Protein AF-A0AAW7AB30-F1 (afdb_monomer_lite)

Foldseek 3Di:
DDPVVVVVLVVVLVVLVVVVQVVQCPDDPHDDCPVLVVVLVVQLVSCVVVPDDSVSSNVSSVVVND

Radius of gyration: 12.35 Å; chains: 1; bounding box: 27×21×34 Å

Structure (mmCIF, N/CA/C/O backbone):
data_AF-A0AAW7AB30-F1
#
_entry.id   AF-A0AAW7AB30-F1
#
loop_
_atom_site.group_PDB
_atom_site.id
_atom_site.type_symbol
_atom_site.label_atom_id
_atom_site.label_alt_id
_atom_site.label_comp_id
_atom_site.label_asym_id
_atom_site.label_entity_id
_atom_site.label_seq_id
_atom_site.pdbx_PDB_ins_code
_atom_site.Cartn_x
_atom_site.Cartn_y
_atom_site.Cartn_z
_atom_site.occupancy
_atom_site.B_iso_or_equiv
_atom_site.auth_seq_id
_atom_site.auth_comp_id
_atom_site.auth_asym_id
_atom_site.auth_atom_id
_atom_site.pdbx_PDB_model_num
ATOM 1 N N . MET A 1 1 ? -14.216 11.790 14.878 1.00 58.75 1 MET A N 1
ATOM 2 C CA . MET A 1 1 ? -12.950 11.048 15.028 1.00 58.75 1 MET A CA 1
ATOM 3 C C . MET A 1 1 ? -12.153 11.731 16.124 1.00 58.75 1 MET A C 1
ATOM 5 O O . MET A 1 1 ? -12.116 12.959 16.140 1.00 58.75 1 MET A O 1
ATOM 9 N N . THR A 1 2 ? -11.657 10.994 17.115 1.00 74.44 2 THR A N 1
ATOM 10 C CA . THR A 1 2 ? -10.837 11.573 18.195 1.00 74.44 2 THR A CA 1
ATOM 11 C C . THR A 1 2 ? -9.389 11.736 17.720 1.00 74.44 2 THR A C 1
ATOM 13 O O . THR A 1 2 ? -8.929 10.972 16.879 1.00 74.44 2 THR A O 1
ATOM 16 N N . LYS A 1 3 ? -8.643 12.711 18.265 1.00 72.12 3 LYS A N 1
ATOM 17 C CA . LYS A 1 3 ? -7.238 12.990 17.877 1.00 72.12 3 LYS A CA 1
ATOM 18 C C . LYS A 1 3 ? -6.320 11.758 17.918 1.00 72.12 3 LYS A C 1
ATOM 20 O O . LYS A 1 3 ? -5.351 11.684 17.175 1.00 72.12 3 LYS A O 1
ATOM 25 N N . GLU A 1 4 ? -6.624 10.811 18.793 1.00 67.25 4 GLU A N 1
ATOM 26 C CA . GLU A 1 4 ? -5.875 9.569 18.980 1.00 67.25 4 GLU A CA 1
ATOM 27 C C . GLU A 1 4 ? -6.088 8.584 17.816 1.00 67.25 4 GLU A C 1
ATOM 29 O O . GLU A 1 4 ? -5.137 7.976 17.335 1.00 67.25 4 GLU A O 1
ATOM 34 N N . GLN A 1 5 ? -7.310 8.507 17.276 1.00 64.38 5 GLN A N 1
ATOM 35 C CA . GLN A 1 5 ? -7.634 7.690 16.098 1.00 64.38 5 GLN A CA 1
ATOM 36 C C . GLN A 1 5 ? -6.962 8.223 14.821 1.00 64.38 5 GLN A C 1
ATOM 38 O O . GLN A 1 5 ? -6.523 7.440 13.974 1.00 64.38 5 GLN A O 1
ATOM 43 N N . ASP A 1 6 ? -6.824 9.547 14.708 1.00 68.62 6 ASP A N 1
ATOM 44 C CA . ASP A 1 6 ? -6.117 10.197 13.597 1.00 68.62 6 ASP A CA 1
ATOM 45 C C . ASP A 1 6 ? -4.611 9.897 13.627 1.00 68.62 6 ASP A C 1
ATOM 47 O O . ASP A 1 6 ? -4.004 9.653 12.583 1.00 68.62 6 ASP A O 1
ATOM 51 N N . LEU A 1 7 ? -3.997 9.913 14.817 1.00 67.06 7 LEU A N 1
ATOM 52 C CA . LEU A 1 7 ? -2.575 9.602 14.996 1.00 67.06 7 LEU A CA 1
ATOM 53 C C . LEU A 1 7 ? -2.278 8.141 14.648 1.00 67.06 7 LEU A C 1
ATOM 55 O O . LEU A 1 7 ? -1.371 7.881 13.861 1.00 67.06 7 LEU A O 1
ATOM 59 N N . VAL A 1 8 ? -3.097 7.211 15.146 1.00 71.38 8 VAL A N 1
ATOM 60 C CA . VAL A 1 8 ? -2.965 5.777 14.844 1.00 71.38 8 VAL A CA 1
ATOM 61 C C . VAL A 1 8 ? -3.101 5.513 13.341 1.00 71.38 8 VAL A C 1
ATOM 63 O O . VAL A 1 8 ? -2.304 4.768 12.772 1.00 71.38 8 VAL A O 1
ATOM 66 N N . SER A 1 9 ? -4.056 6.159 12.664 1.00 74.44 9 SER A N 1
ATOM 67 C CA . SER A 1 9 ? -4.221 6.013 11.208 1.00 74.44 9 SER A CA 1
ATOM 68 C C . SER A 1 9 ? -3.008 6.538 10.432 1.00 74.44 9 SER A C 1
ATOM 70 O O . SER A 1 9 ? -2.542 5.890 9.493 1.00 74.44 9 SER A O 1
ATOM 72 N N . LYS A 1 10 ? -2.435 7.673 10.859 1.00 79.62 10 LYS A N 1
ATOM 73 C CA . LYS A 1 10 ? -1.228 8.250 10.244 1.00 79.62 10 LYS A CA 1
ATOM 74 C C . LYS A 1 10 ? 0.002 7.364 10.406 1.00 79.62 10 LYS A C 1
ATOM 76 O O . LYS A 1 10 ? 0.756 7.205 9.448 1.00 79.62 10 LYS A O 1
ATOM 81 N N . GLU A 1 11 ? 0.212 6.780 11.582 1.00 86.62 11 GLU A N 1
ATOM 82 C CA . GLU A 1 11 ? 1.329 5.856 11.812 1.00 86.62 11 GLU A CA 1
ATOM 83 C C . GLU A 1 11 ? 1.211 4.607 10.933 1.00 86.62 11 GLU A C 1
ATOM 85 O O . GLU A 1 11 ? 2.191 4.186 10.311 1.00 86.62 11 GLU A O 1
ATOM 90 N N . LYS A 1 12 ? -0.008 4.070 10.801 1.00 85.88 12 LYS A N 1
ATOM 91 C CA . LYS A 1 12 ? -0.303 2.916 9.943 1.00 85.88 12 LYS A CA 1
ATOM 92 C C . LYS A 1 12 ? -0.001 3.207 8.468 1.00 85.88 12 LYS A C 1
ATOM 94 O O . LYS A 1 12 ? 0.643 2.396 7.803 1.00 85.88 12 LYS A O 1
ATOM 99 N N . PHE A 1 13 ? -0.404 4.375 7.963 1.00 87.50 13 PHE A N 1
ATOM 100 C CA . PHE A 1 13 ? -0.101 4.803 6.590 1.00 87.50 13 PHE A CA 1
ATOM 101 C C . PHE A 1 13 ? 1.386 5.074 6.371 1.00 87.50 13 PHE A C 1
ATOM 103 O O . PHE A 1 13 ? 1.920 4.733 5.317 1.00 87.50 13 PHE A O 1
ATOM 110 N N . LEU A 1 14 ? 2.084 5.633 7.364 1.00 89.25 14 LEU A N 1
ATOM 111 C CA . LEU A 1 14 ? 3.521 5.877 7.271 1.00 89.25 14 LEU A CA 1
ATOM 112 C C . LEU A 1 14 ? 4.312 4.565 7.166 1.00 89.25 14 LEU A C 1
ATOM 114 O O . LEU A 1 14 ? 5.236 4.467 6.357 1.00 89.25 14 LEU A O 1
ATOM 118 N N . ALA A 1 15 ? 3.941 3.559 7.962 1.00 90.94 15 ALA A N 1
ATOM 119 C CA . ALA A 1 15 ? 4.543 2.231 7.896 1.00 90.94 15 ALA A CA 1
ATOM 120 C C . ALA A 1 15 ? 4.295 1.571 6.530 1.00 90.94 15 ALA A C 1
ATOM 122 O O . ALA A 1 15 ? 5.238 1.096 5.894 1.00 90.94 15 ALA A O 1
ATOM 123 N N . LEU A 1 16 ? 3.051 1.623 6.040 1.00 90.50 16 LEU A N 1
ATOM 124 C CA . LEU A 1 16 ? 2.690 1.074 4.734 1.00 90.50 16 LEU A CA 1
ATOM 125 C C . LEU A 1 16 ? 3.433 1.777 3.587 1.00 90.50 16 LEU A C 1
ATOM 127 O O . LEU A 1 16 ? 3.916 1.115 2.673 1.00 90.50 16 LEU A O 1
ATOM 131 N N . LYS A 1 17 ? 3.581 3.106 3.654 1.00 89.94 17 LYS A N 1
ATOM 132 C CA . LYS A 1 17 ? 4.330 3.902 2.671 1.00 89.94 17 LYS A CA 1
ATOM 133 C C . LYS A 1 17 ? 5.786 3.467 2.564 1.00 89.94 17 LYS A C 1
ATOM 135 O O . LYS A 1 17 ? 6.272 3.276 1.454 1.00 89.94 17 LYS A O 1
ATOM 140 N N . LYS A 1 18 ? 6.473 3.304 3.698 1.00 89.81 18 LYS A N 1
ATOM 141 C CA . LYS A 1 18 ? 7.870 2.839 3.717 1.00 89.81 18 LYS A CA 1
ATOM 142 C C . LYS A 1 18 ? 7.996 1.460 3.076 1.00 89.81 18 LYS A C 1
ATOM 144 O O . LYS A 1 18 ? 8.781 1.296 2.151 1.00 89.81 18 LYS A O 1
ATOM 149 N N . SER A 1 19 ? 7.150 0.522 3.499 1.00 90.69 19 SER A N 1
ATOM 150 C CA . SER A 1 19 ? 7.168 -0.845 2.973 1.00 90.69 19 SER A CA 1
ATOM 151 C C . SER A 1 19 ? 6.852 -0.905 1.474 1.00 90.69 19 SER A C 1
ATOM 153 O O . SER A 1 19 ? 7.483 -1.659 0.735 1.00 90.69 19 SER A O 1
ATOM 155 N N . PHE A 1 20 ? 5.926 -0.067 0.995 1.00 88.62 20 PHE A N 1
ATOM 156 C CA . PHE A 1 20 ? 5.626 0.050 -0.429 1.00 88.62 20 PHE A CA 1
ATOM 157 C C . PHE A 1 20 ? 6.836 0.539 -1.233 1.00 88.62 20 PHE A C 1
ATOM 159 O O . PHE A 1 20 ? 7.167 -0.070 -2.247 1.00 88.62 20 PHE A O 1
ATOM 166 N N . ILE A 1 21 ? 7.502 1.608 -0.780 1.00 85.56 21 ILE A N 1
ATOM 167 C CA . ILE A 1 21 ? 8.674 2.179 -1.461 1.00 85.56 21 ILE A CA 1
ATOM 168 C C . ILE A 1 21 ? 9.806 1.151 -1.518 1.00 85.56 21 ILE A C 1
ATOM 170 O O . ILE A 1 21 ? 10.292 0.866 -2.606 1.00 85.56 21 ILE A O 1
ATOM 174 N N . GLU A 1 22 ? 10.150 0.526 -0.389 1.00 86.56 22 GLU A N 1
ATOM 175 C CA . GLU A 1 22 ? 11.179 -0.522 -0.328 1.00 86.56 22 GLU A CA 1
ATOM 176 C C . GLU A 1 22 ? 10.860 -1.688 -1.274 1.00 86.56 22 GLU A C 1
ATOM 178 O O . GLU A 1 22 ? 11.726 -2.169 -2.007 1.00 86.56 22 GLU A O 1
ATOM 183 N N . ASN A 1 23 ? 9.597 -2.130 -1.300 1.00 85.19 23 ASN A N 1
ATOM 184 C CA . ASN A 1 23 ? 9.165 -3.191 -2.202 1.00 85.19 23 ASN A CA 1
ATOM 185 C C . ASN A 1 23 ? 9.334 -2.774 -3.666 1.00 85.19 23 ASN A C 1
ATOM 187 O O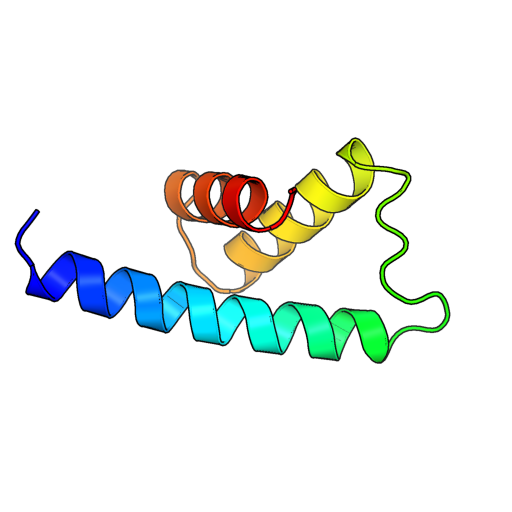 . ASN A 1 23 ? 9.866 -3.556 -4.446 1.00 85.19 23 ASN A O 1
ATOM 191 N N . VAL A 1 24 ? 8.926 -1.564 -4.050 1.00 82.56 24 VAL A N 1
ATOM 192 C CA . VAL A 1 24 ? 9.049 -1.103 -5.439 1.00 82.56 24 VAL A CA 1
ATOM 193 C C . VAL A 1 24 ? 10.512 -0.876 -5.839 1.00 82.56 24 VAL A C 1
ATOM 195 O O . VAL A 1 24 ? 10.909 -1.315 -6.915 1.00 82.56 24 VAL A O 1
ATOM 198 N N . GLU A 1 25 ? 11.331 -0.273 -4.977 1.00 79.06 25 GLU A N 1
ATOM 199 C CA . GLU A 1 25 ? 12.773 -0.085 -5.203 1.00 79.06 25 GLU A CA 1
ATOM 200 C C . G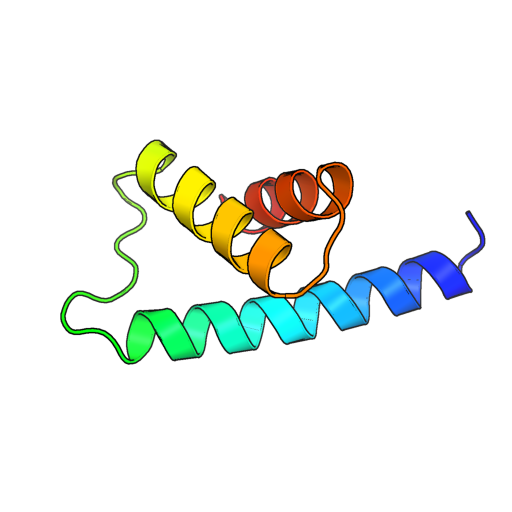LU A 1 25 ? 13.518 -1.420 -5.350 1.00 79.06 25 GLU A C 1
ATOM 202 O O . GLU A 1 25 ? 14.472 -1.518 -6.121 1.00 79.06 25 GLU A O 1
ATOM 207 N N . SER A 1 26 ? 13.059 -2.476 -4.668 1.00 80.94 26 SER A N 1
ATOM 208 C CA . SER A 1 26 ? 13.632 -3.821 -4.803 1.00 80.94 26 SER A CA 1
ATOM 209 C C . SER A 1 26 ? 13.353 -4.492 -6.158 1.00 80.94 26 SER A C 1
ATOM 211 O O . SER A 1 26 ? 13.990 -5.495 -6.492 1.00 80.94 26 SER A O 1
ATOM 213 N N . LYS A 1 27 ? 12.396 -3.986 -6.948 1.00 75.25 27 LYS A N 1
ATOM 214 C CA . LYS A 1 27 ? 12.045 -4.542 -8.263 1.00 75.25 27 LYS A CA 1
ATOM 215 C C . LYS A 1 27 ? 12.869 -3.858 -9.353 1.00 75.25 27 LYS A C 1
ATOM 217 O O . LYS A 1 27 ? 12.967 -2.635 -9.402 1.00 75.25 27 LYS A O 1
ATOM 222 N N . SER A 1 28 ? 13.421 -4.644 -10.281 1.00 55.94 28 SER A N 1
ATOM 223 C CA . SER A 1 28 ? 14.077 -4.107 -11.480 1.00 55.94 28 SER A CA 1
ATOM 224 C C . SER A 1 28 ? 13.089 -3.250 -12.281 1.00 55.94 28 SER A C 1
ATOM 226 O O . SER A 1 28 ? 12.154 -3.789 -12.867 1.00 55.94 28 SER A O 1
ATOM 228 N N . GLY A 1 29 ? 13.288 -1.928 -12.275 1.00 65.44 29 GLY A N 1
ATOM 229 C CA . GLY A 1 29 ? 12.409 -0.946 -12.928 1.00 65.44 29 GLY A CA 1
ATOM 230 C C . GLY A 1 29 ? 11.908 0.176 -12.009 1.00 65.44 29 GLY A C 1
ATOM 231 O O . GLY A 1 29 ? 11.528 1.223 -12.517 1.00 65.44 29 GLY A 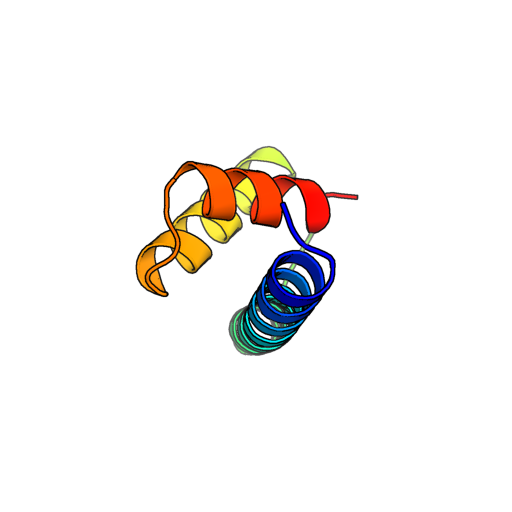O 1
ATOM 232 N N . GLY A 1 30 ? 11.968 0.007 -10.681 1.00 64.06 30 GLY A N 1
ATOM 233 C CA . GLY A 1 30 ? 11.646 1.060 -9.710 1.00 64.06 30 GLY A CA 1
ATOM 234 C C . GLY A 1 30 ? 10.228 1.644 -9.814 1.00 64.06 30 GLY A C 1
ATOM 235 O O . GLY A 1 30 ? 9.333 1.087 -10.450 1.00 64.06 30 GLY A O 1
ATOM 236 N N . PHE A 1 31 ? 10.018 2.773 -9.130 1.00 64.12 31 PHE A N 1
ATOM 237 C CA . PHE A 1 31 ? 8.785 3.558 -9.197 1.00 64.12 31 PHE A CA 1
ATOM 238 C C . PHE A 1 31 ? 8.981 4.677 -10.222 1.00 64.12 31 PHE A C 1
ATOM 240 O O . PHE A 1 31 ? 9.599 5.691 -9.902 1.00 64.12 31 PHE A O 1
ATOM 247 N N . GLU A 1 32 ? 8.475 4.510 -11.446 1.00 65.19 32 GLU A N 1
ATOM 248 C CA . GLU A 1 32 ? 8.427 5.598 -12.430 1.00 65.19 32 GLU A CA 1
ATOM 249 C C . GLU A 1 32 ? 7.040 6.268 -12.412 1.00 65.19 32 GLU A C 1
ATOM 251 O O . GLU A 1 32 ? 6.102 5.754 -13.025 1.00 65.19 32 GLU A O 1
ATOM 256 N N . PRO A 1 33 ? 6.871 7.415 -11.727 1.00 57.75 33 PRO A N 1
ATOM 257 C CA . PRO A 1 33 ? 5.568 8.049 -11.487 1.00 57.75 33 PRO A CA 1
ATOM 258 C C . PRO A 1 33 ? 4.868 8.589 -12.746 1.00 57.75 33 PRO A C 1
ATOM 260 O O . PRO A 1 33 ? 3.761 9.110 -12.655 1.00 57.75 33 PRO A O 1
ATOM 263 N N . HIS A 1 34 ? 5.477 8.484 -13.929 1.00 56.03 34 HIS A N 1
ATOM 264 C CA . HIS A 1 34 ? 4.939 9.072 -15.156 1.00 56.03 34 HIS A CA 1
ATOM 265 C C . HIS A 1 34 ? 3.654 8.395 -15.668 1.00 56.03 34 HIS A C 1
ATOM 267 O O . HIS A 1 34 ? 2.944 9.004 -16.466 1.00 56.03 34 HIS A O 1
ATOM 273 N N . ASP A 1 35 ? 3.297 7.207 -15.157 1.00 58.09 35 ASP A N 1
ATOM 274 C CA . ASP A 1 35 ? 2.065 6.487 -15.510 1.00 58.09 35 ASP A CA 1
ATOM 275 C C . ASP A 1 35 ? 1.079 6.404 -14.322 1.00 58.09 35 ASP A C 1
ATOM 277 O O . ASP A 1 35 ? 0.794 5.353 -13.737 1.00 58.09 35 ASP A O 1
ATOM 281 N N . ASN A 1 36 ? 0.586 7.577 -13.911 1.00 58.66 36 ASN A N 1
ATOM 282 C CA . ASN A 1 36 ? -0.177 7.807 -12.675 1.00 58.66 36 ASN A CA 1
ATOM 283 C C . ASN A 1 36 ? -1.392 6.877 -12.460 1.00 58.66 36 ASN A C 1
ATOM 285 O O . ASN A 1 36 ? -1.741 6.571 -11.317 1.00 58.66 36 ASN A O 1
ATOM 289 N N . TYR A 1 37 ? -2.055 6.414 -13.526 1.00 59.72 37 TYR A N 1
ATOM 290 C CA . TYR A 1 37 ? -3.211 5.510 -13.405 1.00 59.72 37 TYR A CA 1
ATOM 291 C C . TYR A 1 37 ? -2.812 4.068 -13.062 1.00 59.72 37 TYR A C 1
ATOM 293 O O . TYR A 1 37 ? -3.504 3.409 -12.278 1.00 59.72 37 TYR A O 1
ATOM 301 N N . CYS A 1 38 ? -1.685 3.591 -13.600 1.00 72.50 38 CYS A N 1
ATOM 302 C CA . CYS A 1 38 ? -1.168 2.257 -13.305 1.00 72.50 38 CYS A CA 1
ATOM 303 C C . CYS A 1 38 ? -0.743 2.171 -11.832 1.00 72.50 38 CYS A C 1
ATOM 305 O O . CYS A 1 38 ? -1.181 1.284 -11.095 1.00 72.50 38 CYS A O 1
ATOM 307 N N . TRP A 1 39 ? -0.002 3.175 -11.355 1.00 80.94 39 TRP A N 1
ATOM 308 C CA . TRP A 1 39 ? 0.501 3.191 -9.983 1.00 80.94 39 TRP A CA 1
ATOM 309 C C . TRP A 1 39 ? -0.584 3.336 -8.926 1.00 80.94 39 TRP A C 1
ATOM 311 O O . TRP A 1 39 ? -0.488 2.680 -7.894 1.00 80.94 39 TRP A O 1
ATOM 321 N N . ARG A 1 40 ? -1.652 4.104 -9.174 1.00 85.69 40 ARG A N 1
ATOM 322 C CA . ARG A 1 40 ? -2.794 4.163 -8.242 1.00 85.69 40 ARG A CA 1
ATOM 323 C C . ARG A 1 40 ? -3.399 2.788 -7.995 1.00 85.69 40 ARG A C 1
ATOM 325 O O . ARG A 1 40 ? -3.631 2.431 -6.846 1.00 85.69 40 ARG A O 1
A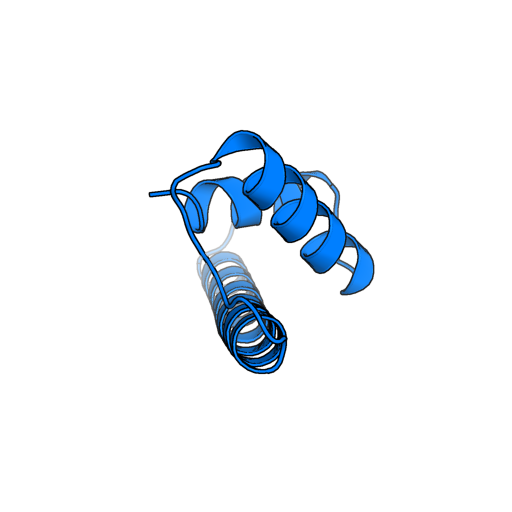TOM 332 N N . SER A 1 41 ? -3.588 2.004 -9.054 1.00 86.75 41 SER A N 1
ATOM 333 C CA . SER A 1 41 ? -4.131 0.646 -8.945 1.00 86.75 41 SER A CA 1
ATOM 334 C C . SER A 1 41 ? -3.189 -0.276 -8.163 1.00 86.75 41 SER A C 1
ATOM 336 O O . SER A 1 41 ? -3.637 -1.031 -7.301 1.00 86.75 41 SER A O 1
ATOM 338 N N . VAL A 1 42 ? -1.876 -0.164 -8.399 1.00 87.69 42 VAL A N 1
ATOM 339 C CA . VAL A 1 42 ? -0.844 -0.915 -7.664 1.00 87.69 42 VAL A CA 1
ATOM 340 C C . VAL A 1 42 ? -0.812 -0.526 -6.180 1.00 87.69 42 VAL A C 1
ATOM 342 O O . VAL A 1 42 ? -0.799 -1.404 -5.319 1.00 87.69 42 VAL A O 1
ATOM 345 N N . ILE A 1 43 ? -0.859 0.771 -5.863 1.00 89.44 43 ILE A N 1
ATOM 346 C CA . ILE A 1 43 ? -0.852 1.294 -4.489 1.00 89.44 43 ILE A CA 1
ATOM 347 C C . ILE A 1 43 ? -2.119 0.865 -3.733 1.00 89.44 43 ILE A C 1
ATOM 349 O O . ILE A 1 43 ? -2.027 0.388 -2.601 1.00 89.44 43 ILE A O 1
ATOM 353 N N . THR A 1 44 ? -3.297 0.976 -4.358 1.00 92.25 44 THR A N 1
ATOM 354 C CA . THR A 1 44 ? -4.563 0.512 -3.767 1.00 92.25 44 THR A CA 1
ATOM 355 C C . THR A 1 44 ? -4.532 -0.995 -3.518 1.00 92.25 44 THR A C 1
ATOM 357 O O . THR A 1 44 ? -4.849 -1.431 -2.413 1.00 92.25 44 THR A O 1
ATOM 360 N N . GLY A 1 45 ? -4.099 -1.795 -4.498 1.00 92.19 45 GLY A N 1
ATOM 361 C CA . GLY A 1 45 ? -3.975 -3.246 -4.341 1.00 92.19 45 GLY A CA 1
ATOM 362 C C . GLY A 1 45 ? -3.010 -3.637 -3.219 1.00 92.19 45 GLY A C 1
ATOM 363 O O . GLY A 1 45 ? -3.306 -4.534 -2.431 1.00 92.19 45 GLY A O 1
ATOM 364 N N . TYR A 1 46 ? -1.895 -2.918 -3.090 1.00 91.94 46 TYR A N 1
ATOM 365 C CA . TYR A 1 46 ? -0.928 -3.137 -2.020 1.00 91.94 46 TYR A CA 1
ATOM 366 C C . TYR A 1 46 ? -1.513 -2.847 -0.631 1.00 91.94 46 TYR A C 1
ATOM 368 O O . TYR A 1 46 ? -1.322 -3.639 0.291 1.00 91.94 46 TYR A O 1
ATOM 376 N N . ALA A 1 47 ? -2.265 -1.755 -0.472 1.00 93.44 47 ALA A N 1
ATOM 377 C CA . ALA A 1 47 ? -2.936 -1.441 0.788 1.00 93.44 47 ALA A CA 1
ATOM 378 C C . ALA A 1 47 ? -3.989 -2.498 1.160 1.00 93.44 47 ALA A C 1
ATOM 380 O O . ALA A 1 47 ? -4.006 -2.976 2.294 1.00 93.44 47 ALA A O 1
ATOM 381 N N . LEU A 1 48 ? -4.808 -2.931 0.195 1.00 94.88 48 LEU A N 1
ATOM 382 C CA . LEU A 1 48 ? -5.799 -3.993 0.405 1.00 94.88 48 LEU A CA 1
ATOM 383 C C . LEU A 1 48 ? -5.139 -5.308 0.849 1.00 94.88 48 LEU A C 1
ATOM 385 O O . LEU A 1 48 ? -5.596 -5.939 1.801 1.00 94.88 48 LEU A O 1
ATOM 389 N N . ALA A 1 49 ? -4.022 -5.690 0.222 1.00 92.88 49 ALA A N 1
ATOM 390 C CA . ALA A 1 49 ? -3.258 -6.881 0.599 1.00 92.88 49 ALA A CA 1
ATOM 391 C C . ALA A 1 49 ? -2.657 -6.802 2.018 1.00 92.88 49 ALA A C 1
ATOM 393 O O . ALA A 1 49 ? -2.362 -7.835 2.615 1.00 92.88 49 ALA A O 1
ATOM 394 N N . ASN A 1 50 ? -2.513 -5.594 2.574 1.00 92.50 50 ASN A N 1
ATOM 395 C CA . ASN A 1 50 ? -2.029 -5.341 3.934 1.00 92.50 50 ASN A CA 1
ATOM 396 C C . ASN A 1 50 ? -3.167 -5.104 4.949 1.00 92.50 50 ASN A C 1
ATOM 398 O O . ASN A 1 50 ? -2.933 -4.586 6.043 1.00 92.50 50 ASN A O 1
ATOM 402 N N . GLY A 1 51 ? -4.402 -5.489 4.610 1.00 91.50 51 GLY A N 1
ATOM 403 C CA . GLY A 1 51 ? -5.530 -5.505 5.546 1.00 91.50 51 GLY A CA 1
ATOM 404 C C . GLY A 1 51 ? -6.188 -4.146 5.780 1.00 91.50 51 GLY A C 1
ATOM 405 O O . GLY A 1 51 ? -6.899 -3.977 6.771 1.00 91.50 51 GLY A O 1
ATOM 406 N N . PHE A 1 52 ? -5.956 -3.177 4.895 1.00 92.25 52 PHE A N 1
ATOM 407 C CA . PHE A 1 52 ? -6.702 -1.923 4.892 1.00 92.25 52 PHE A CA 1
ATOM 408 C C . PHE A 1 52 ? -8.073 -2.115 4.238 1.00 92.25 52 PHE A C 1
ATOM 410 O O . PHE A 1 52 ? -8.243 -2.920 3.319 1.00 92.25 52 PHE A O 1
ATOM 417 N N . SER A 1 53 ? -9.062 -1.361 4.711 1.00 93.88 53 SER A N 1
ATOM 418 C CA . SER A 1 53 ? -10.368 -1.261 4.062 1.00 93.88 53 SER A CA 1
ATOM 419 C C . SER A 1 53 ? -10.258 -0.598 2.684 1.00 93.88 53 SER A C 1
ATOM 421 O O . SER A 1 53 ? -9.255 0.034 2.351 1.00 93.88 53 SER A O 1
ATOM 423 N N . HIS A 1 54 ? -11.317 -0.708 1.878 1.00 92.81 54 HIS A N 1
ATOM 424 C CA . HIS A 1 54 ? -11.365 -0.049 0.571 1.00 92.81 54 HIS A CA 1
ATOM 425 C C . HIS A 1 54 ? -11.182 1.471 0.695 1.00 92.81 54 HIS A C 1
ATOM 427 O O . HIS A 1 54 ? -10.390 2.049 -0.048 1.00 92.81 54 HIS A O 1
ATOM 433 N N . ASP A 1 55 ? -11.845 2.108 1.662 1.00 92.56 55 ASP A N 1
ATOM 434 C CA . ASP A 1 55 ? -11.757 3.558 1.867 1.00 92.56 55 ASP A CA 1
ATOM 435 C C . ASP A 1 55 ? -10.342 4.000 2.258 1.00 92.56 55 ASP A C 1
ATOM 437 O O . ASP A 1 55 ? -9.803 4.945 1.673 1.00 92.56 55 ASP A O 1
ATOM 441 N N . GLU A 1 56 ? -9.707 3.277 3.185 1.00 91.75 56 GLU A N 1
ATOM 442 C CA . GLU A 1 56 ? -8.320 3.528 3.582 1.00 91.75 56 GLU A CA 1
ATOM 443 C C . GLU A 1 56 ? -7.347 3.308 2.415 1.00 91.75 56 GLU A C 1
ATOM 445 O O . GLU A 1 56 ? -6.437 4.108 2.216 1.00 91.75 56 GLU A O 1
ATOM 450 N N . ALA A 1 57 ? -7.548 2.263 1.608 1.00 91.88 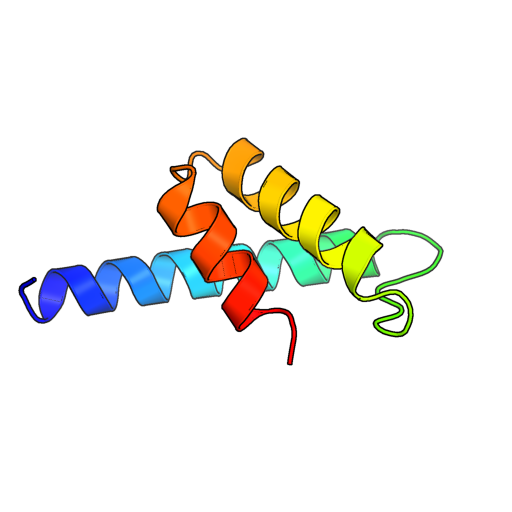57 ALA A N 1
ATOM 451 C CA . ALA A 1 57 ? -6.699 1.961 0.458 1.00 91.88 57 ALA A CA 1
ATOM 452 C C . ALA A 1 57 ? -6.797 3.034 -0.640 1.00 91.88 57 ALA A C 1
ATOM 454 O O . ALA A 1 57 ? -5.785 3.416 -1.236 1.00 91.88 57 ALA A O 1
ATOM 455 N N . TYR A 1 58 ? -7.998 3.565 -0.894 1.00 90.88 58 TYR A N 1
ATOM 456 C CA . TYR A 1 58 ? -8.181 4.689 -1.813 1.00 90.88 58 TYR A CA 1
ATOM 457 C C . TYR A 1 58 ? -7.604 5.989 -1.257 1.00 90.88 58 TYR A C 1
ATOM 459 O O . TYR A 1 58 ? -7.035 6.776 -2.016 1.00 90.88 58 TYR A O 1
ATOM 467 N N . GLN A 1 59 ? -7.735 6.233 0.048 1.00 90.12 59 GLN A N 1
ATOM 468 C CA . GLN A 1 59 ? -7.108 7.386 0.686 1.00 90.12 59 GLN A CA 1
ATOM 469 C C . GLN A 1 59 ? -5.583 7.308 0.587 1.00 90.12 59 GLN A C 1
ATOM 471 O O . GLN A 1 59 ? -4.959 8.268 0.142 1.00 90.12 59 GLN A O 1
ATOM 476 N N . PHE A 1 60 ? -5.002 6.155 0.905 1.00 89.19 60 PHE A N 1
ATOM 477 C CA . PHE A 1 60 ? -3.569 5.917 0.798 1.00 89.19 60 PHE A CA 1
ATOM 478 C C . PHE A 1 60 ? -3.051 6.148 -0.629 1.00 89.19 60 PHE A C 1
ATOM 480 O O . PHE A 1 60 ? -2.062 6.852 -0.824 1.00 89.19 60 PHE A O 1
ATOM 487 N N . ALA A 1 61 ? -3.759 5.645 -1.646 1.00 88.00 61 ALA A N 1
ATOM 488 C CA . ALA A 1 61 ? -3.401 5.890 -3.043 1.00 88.00 61 ALA A CA 1
ATOM 489 C C . ALA A 1 61 ? -3.452 7.378 -3.428 1.00 88.00 61 ALA A C 1
ATOM 491 O O . ALA A 1 61 ? -2.571 7.847 -4.149 1.00 88.00 61 ALA A O 1
ATOM 492 N N . ARG A 1 62 ? -4.430 8.142 -2.917 1.00 85.62 62 ARG A N 1
ATOM 493 C CA . ARG A 1 62 ? -4.489 9.601 -3.115 1.00 85.62 62 ARG A CA 1
ATOM 494 C C . ARG A 1 62 ? -3.321 10.332 -2.453 1.00 85.62 62 ARG A C 1
ATOM 496 O O . ARG A 1 62 ? -2.794 11.255 -3.053 1.00 85.62 62 ARG A O 1
ATOM 503 N N . GLU A 1 63 ? -2.910 9.925 -1.253 1.00 84.25 63 GLU A N 1
ATOM 504 C CA . GLU A 1 63 ? -1.789 10.545 -0.524 1.00 84.25 63 GLU A CA 1
ATOM 505 C C . GLU A 1 63 ? -0.411 10.204 -1.125 1.00 84.25 63 GLU A C 1
ATOM 507 O O . GLU A 1 63 ? 0.560 10.932 -0.915 1.00 84.25 63 GLU A O 1
ATOM 512 N N . MET A 1 64 ? -0.318 9.102 -1.875 1.00 80.75 64 MET A N 1
ATOM 513 C CA . MET A 1 64 ? 0.899 8.668 -2.570 1.00 80.75 64 MET A CA 1
ATOM 514 C C . MET A 1 64 ? 1.061 9.291 -3.963 1.00 80.75 64 MET A C 1
ATOM 516 O O . MET A 1 64 ? 2.188 9.496 -4.407 1.00 80.75 64 MET A O 1
ATOM 520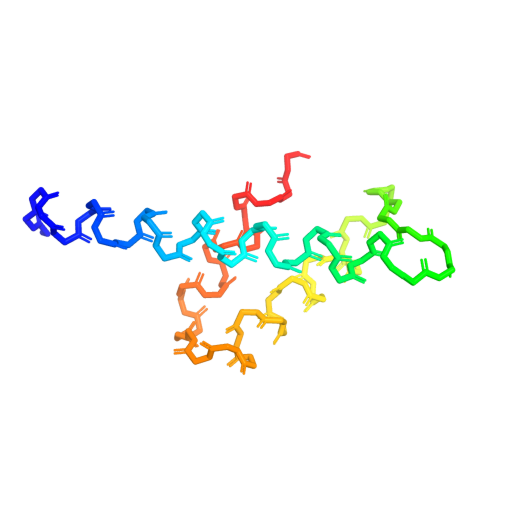 N N . SER A 1 65 ? -0.042 9.576 -4.661 1.00 66.12 65 SER A N 1
ATOM 521 C CA . SER A 1 65 ? -0.047 10.257 -5.962 1.00 66.12 65 SER A CA 1
ATOM 522 C C . SER A 1 65 ? -0.052 11.781 -5.782 1.00 66.12 65 SER A C 1
ATOM 524 O O . SER A 1 65 ? -1.126 12.385 -5.806 1.00 66.12 65 SER A O 1
ATOM 526 N N . LEU A 1 66 ? 1.125 12.385 -5.583 1.00 51.62 66 LEU A N 1
ATOM 527 C CA . LEU A 1 66 ? 1.320 13.838 -5.725 1.00 51.62 66 LEU A CA 1
ATOM 528 C C . LEU A 1 66 ? 1.266 14.252 -7.200 1.00 51.62 66 LEU A C 1
ATOM 530 O O . LEU A 1 66 ? 1.943 13.585 -8.012 1.00 51.62 66 LEU A O 1
#

Secondary structure (DSSP, 8-state):
--HHHHHHHHHHHHHHHHHHHHHHHTSTT---TT-HHHHHHHHHHHHHHTT--HHHHHHHHHHH--

Sequence (66 aa):
MTKEQDLVSKEKFLALKKSFIENVESKSGGFEPHDNYCWRSVITGYALANGFSHDEAYQFAREMSL

pLDDT: mean 80.22, std 12.43, range [51.62, 94.88]